Protein AF-A0A386WLE3-F1 (afdb_monomer)

Foldseek 3Di:
DKDKDDDDQKIKIWDDDQQWIKIWIQDNVRDIDIDTDGDHADDQVFQEAAKKAWADFDWDDDPVAIKTKTKIFGHNFWDWKKKWAQAPVSPDIDIWTWDDDPRMTITMDHDHPVNVDDQGIWIWTAGNVRDTDIGGSVVSNVDMGHD

Radius of gyration: 14.65 Å; Cα contacts (8 Å, |Δi|>4): 352; chains: 1; bounding box: 34×34×37 Å

Mean predicted aligned error: 4.61 Å

Secondary structure (DSSP, 8-state):
-EEEEEETTEEEEEEEETTEEEEEEE-SS--EEEEEE---PPPHHHH-SS-EEEEEEEEEEETTEEEEEEEEEE-TTEEEEEEEEE-TTSS-EEEEEPEEETTEEEEEEEPPTTGGG-TTEEEEEEETTS-EEEEEHHHHHHSPBP-

Nearest PDB structures (foldseek):
  5dlm-assembly2_I  TM=3.042E-01  e=4.676E-01  Mus musculus
  1mhh-assembly1_B  TM=3.163E-01  e=4.676E-01  Mus musculus
  1a6t-assembly2_D  TM=2.825E-01  e=4.219E-01  Mus musculus
  3hfm-assembly1_H  TM=3.454E-01  e=2.184E+00  Mus musculus
  8bk2-assembly1_A  TM=1.760E-01  e=2.278E-01  Neisseria meningitidis serogroup B

pLDDT: mean 89.23, std 9.93, range [52.31, 97.75]

Sequence (147 aa):
MVIGEKRGQYAYVNAVSPAGSQTCFRDRNGDVTNTSILTVLTSTERLGAGGVELYSWGQLRTDEGYVRIMAGHVGSQVTSVEINLRTKDGHSSRTARATVRDGYFGAWYPEGLDESSSNTTTLTVRLADGSAVNLSARELYEQPKLD

Structure (mmCIF, N/CA/C/O backbone):
data_AF-A0A386WLE3-F1
#
_entry.id   AF-A0A386WLE3-F1
#
loop_
_atom_site.group_PDB
_atom_site.id
_atom_site.type_symbol
_atom_site.label_atom_id
_atom_site.label_alt_id
_atom_site.label_comp_id
_atom_site.label_asym_id
_atom_site.label_entity_id
_atom_site.label_seq_id
_atom_site.pdbx_PDB_ins_code
_atom_site.Cartn_x
_atom_site.Cartn_y
_atom_site.Cartn_z
_atom_site.occupancy
_atom_site.B_iso_or_equiv
_atom_site.auth_seq_id
_atom_site.auth_comp_id
_atom_site.auth_asym_id
_atom_site.auth_atom_id
_atom_site.pdbx_PDB_model_num
ATOM 1 N N . MET A 1 1 ? -5.049 -12.781 6.433 1.00 87.94 1 MET A N 1
ATOM 2 C CA . MET A 1 1 ? -5.682 -11.964 5.374 1.00 87.94 1 MET A CA 1
ATOM 3 C C . MET A 1 1 ? -4.854 -12.048 4.096 1.00 87.94 1 MET A C 1
ATOM 5 O O . MET A 1 1 ? -3.644 -12.193 4.199 1.00 87.94 1 MET A O 1
ATOM 9 N N . VAL A 1 2 ? -5.471 -11.972 2.912 1.00 92.12 2 VAL A N 1
ATOM 10 C CA . VAL A 1 2 ? -4.763 -11.900 1.622 1.00 92.12 2 VAL A CA 1
ATOM 11 C C . VAL A 1 2 ? -5.342 -10.761 0.786 1.00 92.12 2 VAL A C 1
ATOM 13 O O . VAL A 1 2 ? -6.540 -10.752 0.503 1.00 92.12 2 VAL A O 1
ATOM 16 N N . ILE A 1 3 ? -4.485 -9.831 0.367 1.00 93.81 3 ILE A N 1
ATOM 17 C CA . ILE A 1 3 ? -4.800 -8.795 -0.620 1.00 93.81 3 ILE A CA 1
ATOM 18 C C . ILE A 1 3 ? -4.078 -9.140 -1.909 1.00 93.81 3 ILE A C 1
ATOM 20 O O . ILE A 1 3 ? -2.886 -9.428 -1.894 1.00 93.81 3 ILE A O 1
ATOM 24 N N . GLY A 1 4 ? -4.797 -9.086 -3.023 1.00 92.06 4 GLY A N 1
ATOM 25 C CA . GLY A 1 4 ? -4.216 -9.265 -4.341 1.00 92.06 4 GLY A CA 1
ATOM 26 C C . GLY A 1 4 ? -4.755 -8.241 -5.324 1.00 92.06 4 GLY A C 1
ATOM 27 O O . GLY A 1 4 ? -5.917 -7.849 -5.245 1.00 92.06 4 GLY A O 1
ATOM 28 N N . GLU A 1 5 ? -3.906 -7.838 -6.258 1.00 93.69 5 GLU A N 1
ATOM 29 C CA . GLU A 1 5 ? -4.250 -6.937 -7.351 1.00 93.69 5 GLU A CA 1
ATOM 30 C C . GLU A 1 5 ? -3.601 -7.431 -8.643 1.00 93.69 5 GLU A C 1
ATOM 32 O O . GLU A 1 5 ? -2.457 -7.892 -8.651 1.00 93.69 5 GLU A O 1
ATOM 37 N N . LYS A 1 6 ? -4.322 -7.292 -9.756 1.00 94.31 6 LYS A N 1
ATOM 38 C CA . LYS A 1 6 ? -3.782 -7.476 -11.101 1.00 94.31 6 LYS A CA 1
ATOM 39 C C . LYS A 1 6 ? -3.958 -6.178 -11.883 1.00 94.31 6 LYS A C 1
ATOM 41 O O . LYS A 1 6 ? -5.078 -5.685 -11.988 1.00 94.31 6 LYS A O 1
ATOM 46 N N . ARG A 1 7 ? -2.880 -5.658 -12.481 1.00 93.25 7 ARG A N 1
ATOM 47 C CA . ARG A 1 7 ? -2.953 -4.557 -13.460 1.00 93.25 7 ARG A CA 1
ATOM 48 C C . ARG A 1 7 ? -2.234 -4.962 -14.732 1.00 93.25 7 ARG A C 1
ATOM 50 O O . ARG A 1 7 ? -1.017 -5.124 -14.738 1.00 93.25 7 ARG A O 1
ATOM 57 N N . GLY A 1 8 ? -2.987 -5.141 -15.814 1.00 93.19 8 GLY A N 1
ATOM 58 C CA . GLY A 1 8 ? -2.439 -5.652 -17.070 1.00 93.19 8 GLY A CA 1
ATOM 59 C C . GLY A 1 8 ? -1.754 -7.009 -16.874 1.00 93.19 8 GLY A C 1
ATOM 60 O O . GLY A 1 8 ? -2.380 -7.963 -16.408 1.00 93.19 8 GLY A O 1
ATOM 61 N N . GLN A 1 9 ? -0.469 -7.080 -17.228 1.00 94.56 9 GLN A N 1
ATOM 62 C CA . GLN A 1 9 ? 0.353 -8.291 -17.102 1.00 94.56 9 GLN A CA 1
ATOM 63 C C . GLN A 1 9 ? 1.013 -8.456 -15.725 1.00 94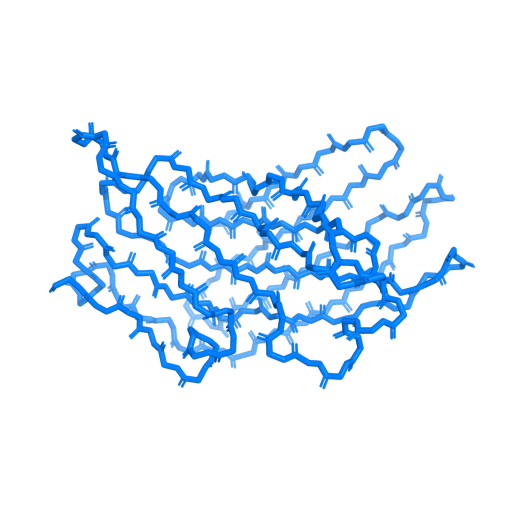.56 9 GLN A C 1
ATOM 65 O O . GLN A 1 9 ? 1.617 -9.494 -15.476 1.00 94.56 9 GLN A O 1
ATOM 70 N N . TYR A 1 10 ? 0.875 -7.482 -14.825 1.00 94.81 10 TYR A N 1
ATOM 71 C CA . TYR A 1 10 ? 1.479 -7.508 -13.494 1.00 94.81 10 TYR A CA 1
ATOM 72 C C . TYR A 1 10 ? 0.504 -8.064 -12.458 1.00 94.81 10 TYR A C 1
ATOM 74 O O . TYR A 1 10 ? -0.704 -7.807 -12.538 1.00 94.81 10 TYR A O 1
ATOM 82 N N . ALA A 1 11 ? 1.024 -8.770 -11.456 1.00 95.62 11 ALA A N 1
ATOM 83 C CA . ALA A 1 11 ? 0.245 -9.203 -10.301 1.00 95.62 11 ALA A CA 1
ATOM 84 C C . ALA A 1 11 ? 0.993 -8.943 -8.992 1.00 95.62 11 ALA A C 1
ATOM 86 O O . ALA A 1 11 ? 2.208 -9.083 -8.909 1.00 95.62 11 ALA A O 1
ATOM 87 N N . TYR A 1 12 ? 0.240 -8.592 -7.962 1.00 95.19 12 TYR A N 1
ATOM 88 C CA . TYR A 1 12 ? 0.725 -8.358 -6.613 1.00 95.19 12 TYR A CA 1
ATOM 89 C C . TYR A 1 12 ? -0.142 -9.153 -5.649 1.00 95.19 12 TYR A C 1
ATOM 91 O O . TYR A 1 12 ? -1.367 -9.150 -5.779 1.00 95.19 12 TYR A O 1
ATOM 99 N N . VAL A 1 13 ? 0.483 -9.816 -4.683 1.00 95.75 13 VAL A N 1
ATOM 100 C CA . VAL A 1 13 ? -0.202 -10.484 -3.577 1.00 95.75 13 VAL A CA 1
ATOM 101 C C . VAL A 1 13 ? 0.544 -10.172 -2.292 1.00 95.75 13 VAL A C 1
ATOM 103 O O . VAL A 1 13 ? 1.759 -10.315 -2.238 1.00 95.75 13 VAL A O 1
ATOM 106 N N . ASN A 1 14 ? -0.185 -9.800 -1.251 1.00 94.94 14 ASN A N 1
ATOM 107 C CA . ASN A 1 14 ? 0.319 -9.703 0.107 1.00 94.94 14 ASN A CA 1
ATOM 108 C C . ASN A 1 14 ? -0.548 -10.564 1.026 1.00 94.94 14 ASN A C 1
ATOM 110 O O . ASN A 1 14 ? -1.762 -10.367 1.132 1.00 94.94 14 ASN A O 1
ATOM 114 N N . ALA A 1 15 ? 0.086 -11.537 1.669 1.00 93.06 15 ALA A N 1
ATOM 115 C CA . ALA A 1 15 ? -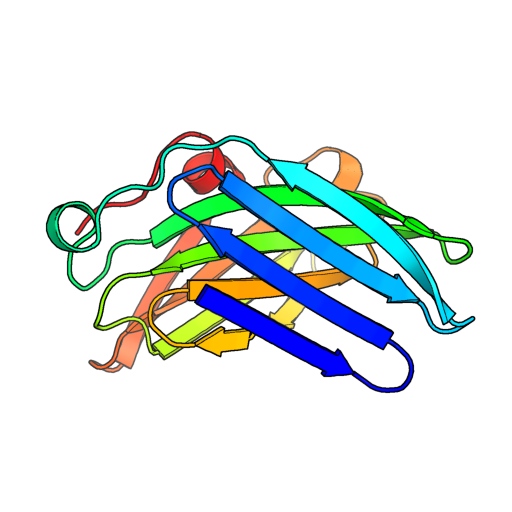0.511 -12.397 2.673 1.00 93.06 15 ALA A CA 1
ATOM 116 C C . ALA A 1 15 ? -0.032 -11.952 4.055 1.00 93.06 15 ALA A C 1
ATOM 118 O O . ALA A 1 15 ? 1.163 -11.807 4.292 1.00 93.06 15 ALA A O 1
ATOM 119 N N . VAL A 1 16 ? -0.975 -11.749 4.968 1.00 90.69 16 VAL A N 1
ATOM 120 C CA . VAL A 1 16 ? -0.736 -11.215 6.310 1.00 90.69 16 VAL A CA 1
ATOM 121 C C . VAL A 1 16 ? -1.249 -12.196 7.348 1.00 90.69 16 VAL A C 1
ATOM 123 O O . VAL A 1 16 ? -2.379 -12.695 7.250 1.00 90.69 16 VAL A O 1
ATOM 126 N N . SER A 1 17 ? -0.431 -12.428 8.365 1.00 86.62 17 SER A N 1
ATOM 127 C CA . SER A 1 17 ? -0.747 -13.219 9.547 1.00 86.62 17 SER A CA 1
ATOM 128 C C . SER A 1 17 ? -0.220 -12.513 10.804 1.00 86.62 17 SER A C 1
ATOM 130 O O . SER A 1 17 ? 0.594 -11.597 10.686 1.00 86.62 17 SER A O 1
ATOM 132 N N . PRO A 1 18 ? -0.598 -12.962 12.012 1.00 80.44 18 PRO A N 1
ATOM 133 C CA . PRO A 1 18 ? 0.013 -12.465 13.247 1.00 80.44 18 PRO A CA 1
ATOM 134 C C . PRO A 1 18 ? 1.539 -12.655 13.321 1.00 80.44 18 PRO A C 1
ATOM 136 O O . PRO A 1 18 ? 2.195 -11.977 14.101 1.00 80.44 18 PRO A O 1
ATOM 139 N N . ALA A 1 19 ? 2.108 -13.572 12.528 1.00 78.44 19 ALA A N 1
ATOM 140 C CA . ALA A 1 19 ? 3.545 -13.839 12.487 1.00 78.44 19 ALA A CA 1
ATOM 141 C C . ALA A 1 19 ? 4.316 -12.931 11.505 1.00 78.44 19 ALA A C 1
ATOM 143 O O . ALA A 1 19 ? 5.538 -13.028 11.419 1.00 78.44 19 ALA A O 1
ATOM 144 N N . GLY A 1 20 ? 3.622 -12.072 10.754 1.00 84.44 20 GLY A N 1
ATOM 145 C CA . GLY A 1 20 ? 4.213 -11.184 9.755 1.00 84.44 20 GLY A CA 1
ATOM 146 C C . GLY A 1 20 ? 3.491 -11.237 8.412 1.00 84.44 20 GLY A C 1
ATOM 147 O O . GLY A 1 20 ? 2.405 -11.819 8.283 1.00 84.44 20 GLY A O 1
ATOM 148 N N . SER A 1 21 ? 4.109 -10.629 7.401 1.00 90.75 21 SER A N 1
ATOM 149 C CA . SER A 1 21 ? 3.578 -10.596 6.041 1.00 90.75 21 SER A CA 1
ATOM 150 C C . SER A 1 21 ? 4.557 -11.145 5.008 1.00 90.75 21 SER A C 1
ATOM 152 O O . SER A 1 21 ? 5.779 -11.081 5.164 1.00 90.75 21 SER A O 1
ATOM 154 N N . GLN A 1 22 ? 3.993 -11.675 3.927 1.00 92.25 22 GLN A N 1
ATOM 155 C CA . GLN A 1 22 ? 4.720 -12.105 2.745 1.00 92.25 22 GLN A CA 1
ATOM 156 C C . GLN A 1 22 ? 4.102 -11.460 1.513 1.00 92.25 22 GLN A C 1
ATOM 158 O O . GLN A 1 22 ? 2.903 -11.593 1.260 1.00 92.25 22 GLN A O 1
ATOM 163 N N . THR A 1 23 ? 4.948 -10.800 0.734 1.00 92.69 23 THR A N 1
ATOM 164 C CA . THR A 1 23 ? 4.557 -10.107 -0.487 1.00 92.69 23 THR A CA 1
ATOM 165 C C . THR A 1 23 ? 5.204 -10.786 -1.681 1.00 92.69 23 THR A C 1
ATOM 167 O O . THR A 1 23 ? 6.415 -11.000 -1.688 1.00 92.69 23 THR A O 1
ATOM 170 N N . CYS A 1 24 ? 4.407 -11.077 -2.702 1.00 93.31 24 CYS A N 1
ATOM 171 C CA . CYS A 1 24 ? 4.843 -11.588 -3.994 1.00 93.31 24 CYS A CA 1
ATOM 172 C C . CYS A 1 24 ? 4.464 -10.587 -5.087 1.00 93.31 24 CYS A C 1
ATOM 174 O O . CYS A 1 24 ? 3.339 -10.081 -5.121 1.00 93.31 24 CYS A O 1
ATOM 176 N N . PHE A 1 25 ? 5.388 -10.339 -6.006 1.00 95.31 25 PHE A N 1
ATOM 177 C CA . PHE A 1 25 ? 5.186 -9.502 -7.175 1.00 95.31 25 PHE A CA 1
ATOM 178 C C . PHE A 1 25 ? 5.572 -10.281 -8.429 1.00 95.31 25 PHE A C 1
ATOM 180 O O . PHE A 1 25 ? 6.700 -10.755 -8.544 1.00 95.31 25 PHE A O 1
ATOM 187 N N . ARG A 1 26 ? 4.622 -10.416 -9.355 1.00 95.88 26 ARG A N 1
ATOM 188 C CA . ARG A 1 26 ? 4.824 -10.975 -10.689 1.00 95.88 26 ARG A CA 1
ATOM 189 C C . ARG A 1 26 ? 4.930 -9.830 -11.683 1.00 95.88 26 ARG A C 1
ATOM 191 O O . ARG A 1 26 ? 3.972 -9.062 -11.827 1.00 95.88 26 ARG A O 1
ATOM 198 N N . ASP A 1 27 ? 6.052 -9.747 -12.381 1.00 93.06 27 ASP A N 1
ATOM 199 C CA . ASP A 1 27 ? 6.241 -8.751 -13.428 1.00 93.06 27 ASP A CA 1
ATOM 200 C C . ASP A 1 27 ? 5.551 -9.138 -14.754 1.00 93.06 27 ASP A C 1
ATOM 202 O O . ASP A 1 27 ? 4.818 -10.131 -14.849 1.00 93.06 27 ASP A O 1
ATOM 206 N N . ARG A 1 28 ? 5.750 -8.323 -15.797 1.00 92.88 28 ARG A N 1
ATOM 207 C CA . ARG A 1 28 ? 5.179 -8.564 -17.132 1.00 92.88 28 ARG A CA 1
ATOM 208 C C . ARG A 1 28 ? 5.730 -9.811 -17.830 1.00 92.88 28 ARG A C 1
ATOM 210 O O . ARG A 1 28 ? 5.014 -10.375 -18.656 1.00 92.88 28 ARG A O 1
ATOM 217 N N . ASN A 1 29 ? 6.974 -10.201 -17.541 1.00 91.75 29 ASN A N 1
ATOM 218 C CA . ASN A 1 29 ? 7.635 -11.371 -18.126 1.00 91.75 29 ASN A CA 1
ATOM 219 C C . ASN A 1 29 ? 7.136 -12.649 -17.446 1.00 91.75 29 ASN A C 1
ATOM 221 O O . ASN A 1 29 ? 7.161 -13.733 -18.024 1.00 91.75 29 ASN A O 1
ATOM 225 N N . GLY A 1 30 ? 6.566 -12.488 -16.254 1.00 91.81 30 GLY A N 1
ATOM 226 C CA . GLY A 1 30 ? 6.025 -13.556 -15.442 1.00 91.81 30 GLY A CA 1
ATOM 227 C C . GLY A 1 30 ? 6.973 -14.002 -14.345 1.00 91.81 30 GLY A C 1
ATOM 228 O O . GLY A 1 30 ? 6.619 -14.936 -13.625 1.00 91.81 30 GLY A O 1
ATOM 229 N N . ASP A 1 31 ? 8.102 -13.315 -14.186 1.00 93.88 31 ASP A N 1
ATOM 230 C CA . ASP A 1 31 ? 9.043 -13.562 -13.112 1.00 93.88 31 ASP A CA 1
ATOM 231 C C . ASP A 1 31 ? 8.435 -13.109 -11.790 1.00 93.88 31 ASP A C 1
ATOM 233 O O . ASP A 1 31 ? 7.799 -12.053 -11.686 1.00 93.88 31 ASP A O 1
ATOM 237 N N . VAL A 1 32 ? 8.587 -13.956 -10.774 1.00 93.00 32 VAL A N 1
ATOM 238 C CA . VAL A 1 32 ? 8.036 -13.720 -9.443 1.00 93.00 32 VAL A CA 1
ATOM 239 C C . VAL A 1 32 ? 9.172 -13.412 -8.491 1.00 93.00 32 VAL A C 1
ATOM 241 O O . VAL A 1 32 ? 10.067 -14.224 -8.277 1.00 93.00 32 VAL A O 1
ATOM 244 N N . THR A 1 33 ? 9.085 -12.243 -7.876 1.00 92.56 33 THR A N 1
ATOM 245 C CA . THR A 1 33 ? 9.950 -11.833 -6.774 1.00 92.56 33 THR A CA 1
ATOM 246 C C . THR A 1 33 ? 9.126 -11.744 -5.501 1.00 92.56 33 THR A C 1
ATOM 248 O O . THR A 1 33 ? 7.924 -11.465 -5.534 1.00 92.56 33 THR A O 1
ATOM 251 N N . ASN A 1 34 ? 9.752 -12.011 -4.359 1.00 89.88 34 ASN A N 1
ATOM 252 C CA . ASN A 1 34 ? 9.072 -11.963 -3.076 1.00 89.88 34 ASN A CA 1
ATOM 253 C C . ASN A 1 34 ? 9.922 -11.288 -2.004 1.00 89.88 34 ASN A C 1
ATOM 255 O O . ASN A 1 34 ? 11.147 -11.261 -2.070 1.00 89.88 34 ASN A O 1
ATOM 259 N N . THR A 1 35 ? 9.242 -10.782 -0.984 1.00 88.25 35 THR A N 1
ATOM 260 C CA . THR A 1 35 ? 9.849 -10.338 0.269 1.00 88.25 35 THR A CA 1
ATOM 261 C C . THR A 1 35 ? 8.948 -10.728 1.432 1.00 88.25 35 THR A C 1
ATOM 263 O O . THR A 1 35 ? 7.762 -11.017 1.252 1.00 88.25 35 THR A O 1
ATOM 266 N N . SER A 1 36 ? 9.509 -10.740 2.630 1.00 85.75 36 SER A N 1
ATOM 267 C CA . SER A 1 36 ? 8.785 -11.002 3.865 1.00 85.75 36 SER A CA 1
ATOM 268 C C . SER A 1 36 ? 9.210 -10.005 4.922 1.00 85.75 36 SER A C 1
ATOM 270 O O . SER A 1 36 ? 10.398 -9.696 5.027 1.00 85.75 36 SER A O 1
ATOM 272 N N . ILE A 1 37 ? 8.262 -9.565 5.741 1.00 81.25 37 ILE A N 1
ATOM 273 C CA . ILE A 1 37 ? 8.570 -8.796 6.939 1.00 81.25 37 ILE A CA 1
ATOM 274 C C . ILE A 1 37 ? 7.966 -9.475 8.162 1.00 81.25 37 ILE A C 1
ATOM 276 O O . ILE A 1 37 ? 6.779 -9.799 8.201 1.00 81.25 37 ILE A O 1
ATOM 280 N N . LEU A 1 38 ? 8.815 -9.706 9.161 1.00 81.19 38 LEU A N 1
ATOM 281 C CA . LEU A 1 38 ? 8.381 -10.109 10.490 1.00 81.19 38 LEU A CA 1
ATOM 282 C C . LEU A 1 38 ? 8.043 -8.831 11.245 1.00 81.19 38 LEU A C 1
ATOM 284 O O . LEU A 1 38 ? 8.918 -8.007 11.500 1.00 81.19 38 LEU A O 1
ATOM 288 N N . THR A 1 39 ? 6.768 -8.641 11.547 1.00 77.19 39 THR A N 1
ATOM 289 C CA . THR A 1 39 ? 6.287 -7.441 12.224 1.00 77.19 39 THR A CA 1
ATOM 290 C C . THR A 1 39 ? 5.066 -7.783 13.062 1.00 77.19 39 THR A C 1
ATOM 292 O O . THR A 1 39 ? 4.240 -8.608 12.662 1.00 77.19 39 THR A O 1
ATOM 295 N N . VAL A 1 40 ? 4.983 -7.175 14.243 1.00 84.25 40 VAL A N 1
ATOM 296 C CA . VAL A 1 40 ? 3.811 -7.268 15.110 1.00 84.25 40 VAL A CA 1
ATOM 297 C C . VAL A 1 40 ? 2.904 -6.109 14.741 1.00 84.25 40 VAL A C 1
ATOM 299 O O . VAL A 1 40 ? 3.255 -4.955 14.970 1.00 84.25 40 VAL A O 1
ATOM 302 N N . LEU A 1 41 ? 1.756 -6.428 14.156 1.00 89.06 41 LEU A N 1
ATOM 303 C CA . LEU A 1 41 ? 0.798 -5.420 13.723 1.00 89.06 41 LEU A CA 1
ATOM 304 C C . LEU A 1 41 ? 0.066 -4.807 14.911 1.00 89.06 41 LEU A C 1
ATOM 306 O O . LEU A 1 41 ? -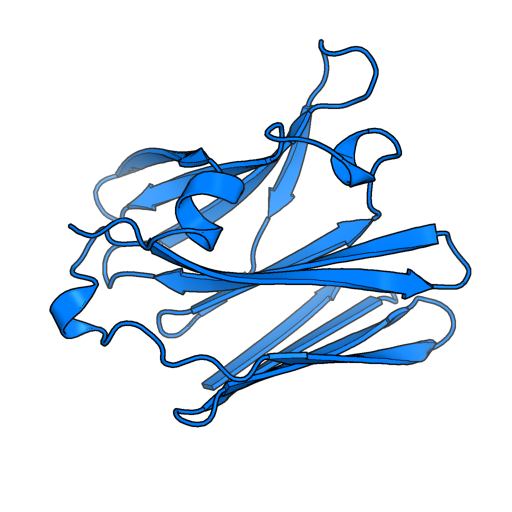0.290 -5.500 15.870 1.00 89.06 41 LEU A O 1
ATOM 310 N N . THR A 1 42 ? -0.218 -3.514 14.808 1.00 91.38 42 THR A N 1
ATOM 311 C CA . THR A 1 42 ? -1.132 -2.830 15.718 1.00 91.38 42 THR A CA 1
ATOM 312 C C . THR A 1 42 ? -2.505 -3.495 15.632 1.00 91.38 42 THR A C 1
ATOM 314 O O . THR A 1 42 ? -3.047 -3.672 14.539 1.00 91.38 42 THR A O 1
ATOM 317 N N . SER A 1 43 ? -3.075 -3.885 16.778 1.00 91.56 43 SER A N 1
ATOM 318 C CA . SER A 1 43 ? -4.400 -4.515 16.809 1.00 91.56 43 SER A CA 1
ATOM 319 C C . SER A 1 43 ? -5.471 -3.553 16.292 1.00 91.56 43 SER A C 1
ATOM 321 O O . SER A 1 43 ? -5.324 -2.336 16.407 1.00 91.56 43 SER A O 1
ATOM 323 N N . THR A 1 44 ? -6.562 -4.080 15.736 1.00 91.88 44 THR A N 1
ATOM 324 C CA . THR A 1 44 ? -7.646 -3.252 15.183 1.00 91.88 44 THR A CA 1
ATOM 325 C C . THR A 1 44 ? -8.239 -2.318 16.240 1.00 91.88 44 THR A C 1
ATOM 327 O O . THR A 1 44 ? -8.539 -1.166 15.940 1.00 91.88 44 THR A O 1
ATOM 330 N N . GLU A 1 45 ? -8.339 -2.770 17.492 1.00 94.38 45 GLU A N 1
ATOM 331 C CA . GLU A 1 45 ? -8.840 -1.961 18.606 1.00 94.38 45 GLU A CA 1
ATOM 332 C C . GLU A 1 45 ? -7.915 -0.785 18.914 1.00 94.38 45 GLU A C 1
ATOM 334 O O . GLU A 1 45 ? -8.388 0.323 19.147 1.00 94.38 45 GLU A O 1
ATOM 339 N N . ARG A 1 46 ? -6.596 -1.017 18.905 1.00 95.38 46 ARG A N 1
ATOM 340 C CA . ARG A 1 46 ? -5.609 0.036 19.157 1.00 95.38 46 ARG A CA 1
ATOM 341 C C . ARG A 1 46 ? -5.468 0.984 17.971 1.00 95.38 46 ARG A C 1
ATOM 343 O O . ARG A 1 46 ? -5.159 2.151 18.180 1.00 95.38 46 ARG A O 1
ATOM 350 N N . LEU A 1 47 ? -5.654 0.485 16.750 1.00 95.12 47 LEU A N 1
ATOM 351 C CA . LEU A 1 47 ? -5.575 1.296 15.542 1.00 95.12 47 LEU A CA 1
ATOM 352 C C . LEU A 1 47 ? -6.714 2.324 15.487 1.00 95.12 47 LEU A C 1
ATOM 354 O O . LEU A 1 47 ? -6.496 3.441 15.036 1.00 95.12 47 LEU A O 1
ATOM 358 N N . GLY A 1 48 ? -7.900 1.974 15.988 1.00 96.38 48 GLY A N 1
ATOM 359 C CA . GLY A 1 48 ? -9.053 2.873 16.001 1.00 96.38 48 GLY A CA 1
ATOM 360 C C . GLY A 1 48 ? -9.737 2.992 14.635 1.00 96.38 48 GLY A C 1
ATOM 361 O O . GLY A 1 48 ? -9.453 2.231 13.706 1.00 96.38 48 GLY A O 1
ATOM 362 N N . ALA A 1 49 ? -10.694 3.913 14.503 1.00 96.44 49 ALA A N 1
ATOM 363 C CA . ALA A 1 49 ? -11.543 3.996 13.313 1.00 96.44 49 ALA A CA 1
ATOM 364 C C . ALA A 1 49 ? -10.832 4.688 12.139 1.00 96.44 49 ALA A C 1
ATOM 366 O O . ALA A 1 49 ? -10.952 4.237 10.997 1.00 96.44 49 ALA A O 1
ATOM 367 N N . GLY A 1 50 ? -10.070 5.747 12.427 1.00 96.31 50 GLY A N 1
ATOM 368 C CA . GLY A 1 50 ? -9.299 6.537 11.459 1.00 96.31 50 GLY A CA 1
ATOM 369 C C . GLY A 1 50 ? -7.791 6.249 11.406 1.00 96.31 50 GLY A C 1
ATOM 370 O O . GLY A 1 50 ? -7.058 6.971 10.713 1.00 96.31 50 GLY A O 1
ATOM 371 N N . GLY A 1 51 ? -7.309 5.244 12.145 1.00 97.31 51 GLY A N 1
ATOM 372 C CA . GLY A 1 51 ? -5.886 4.925 12.235 1.00 97.31 51 GLY A CA 1
ATOM 373 C C . GLY A 1 51 ? -5.321 4.231 11.001 1.00 97.31 51 GLY A C 1
ATOM 374 O O . GLY A 1 51 ? -6.033 3.612 10.206 1.00 97.31 51 GLY A O 1
ATOM 375 N N . VAL A 1 52 ? -4.009 4.359 10.829 1.00 97.75 52 VAL A N 1
ATOM 376 C CA . VAL A 1 52 ? -3.257 3.838 9.687 1.00 97.75 52 VAL A CA 1
ATOM 377 C C . VAL A 1 52 ? -1.885 3.377 10.164 1.00 97.75 52 VAL A C 1
ATOM 379 O O . VAL A 1 52 ? -1.143 4.132 10.786 1.00 97.75 52 VAL A O 1
ATOM 382 N N . GLU A 1 53 ? -1.524 2.149 9.823 1.00 95.88 53 GLU A N 1
ATOM 383 C CA . GLU A 1 53 ? -0.207 1.565 10.059 1.00 95.88 53 GLU A CA 1
ATOM 384 C C . GLU A 1 53 ? 0.405 1.155 8.718 1.00 95.88 53 GLU A C 1
ATOM 386 O O . GLU A 1 53 ? -0.230 0.449 7.930 1.00 95.88 53 GLU A O 1
ATOM 391 N N . LEU A 1 54 ? 1.647 1.569 8.459 1.00 94.81 54 LEU A N 1
ATOM 392 C CA . LEU A 1 54 ? 2.423 1.111 7.310 1.00 94.81 54 LEU A CA 1
ATOM 393 C C . LEU A 1 54 ? 3.466 0.104 7.786 1.00 94.81 54 LEU A C 1
ATOM 395 O O . LEU A 1 54 ? 4.520 0.484 8.279 1.00 94.81 54 LEU A O 1
ATOM 399 N N . TYR A 1 55 ? 3.190 -1.187 7.623 1.00 92.06 55 TYR A N 1
ATOM 400 C CA . TYR A 1 55 ? 4.094 -2.234 8.104 1.00 92.06 55 TYR A CA 1
ATOM 401 C C . TYR A 1 55 ? 5.039 -2.767 7.025 1.00 92.06 55 TYR A C 1
ATOM 403 O O . TYR A 1 55 ? 5.945 -3.528 7.335 1.00 92.06 55 TYR A O 1
ATOM 411 N N . SER A 1 56 ? 4.837 -2.428 5.751 1.00 90.75 56 SER A N 1
ATOM 412 C CA . SER A 1 56 ? 5.735 -2.826 4.668 1.00 90.75 56 SER A CA 1
ATOM 413 C C . SER A 1 56 ? 5.907 -1.688 3.675 1.00 90.75 56 SER A C 1
ATOM 415 O O . SER A 1 56 ? 4.925 -1.174 3.139 1.00 90.75 56 SER A O 1
ATOM 417 N N . TRP A 1 57 ? 7.161 -1.326 3.406 1.00 90.69 57 TRP A N 1
ATOM 418 C CA . TRP A 1 57 ? 7.544 -0.351 2.387 1.00 90.69 57 TRP A CA 1
ATOM 419 C C . TRP A 1 57 ? 8.835 -0.800 1.691 1.00 90.69 57 TRP A C 1
ATOM 421 O O . TRP A 1 57 ? 9.909 -0.224 1.847 1.00 90.69 57 TRP A O 1
ATOM 431 N N . GLY A 1 58 ? 8.730 -1.921 0.980 1.00 88.38 58 GLY A N 1
ATOM 432 C CA . GLY A 1 58 ? 9.861 -2.608 0.367 1.00 88.38 58 GLY A CA 1
ATOM 433 C C . GLY A 1 58 ? 10.134 -2.179 -1.073 1.00 88.38 58 GLY A C 1
ATOM 434 O O . GLY A 1 58 ? 9.281 -1.619 -1.764 1.00 88.38 58 GLY A O 1
ATOM 435 N N . GLN A 1 59 ? 11.328 -2.523 -1.542 1.00 89.38 59 GLN A N 1
ATOM 436 C CA . GLN A 1 59 ? 11.766 -2.375 -2.925 1.00 89.38 59 GLN A CA 1
ATOM 437 C C . GLN A 1 59 ? 12.111 -3.765 -3.475 1.00 89.38 59 GLN A C 1
ATOM 439 O O . GLN A 1 59 ? 12.774 -4.553 -2.802 1.00 89.38 59 GLN A O 1
ATOM 444 N N . LEU A 1 60 ? 11.662 -4.067 -4.690 1.00 88.62 60 LEU A N 1
ATOM 445 C CA . LEU A 1 60 ? 11.976 -5.301 -5.408 1.00 88.62 60 LEU A CA 1
ATOM 446 C C . LEU A 1 60 ? 12.666 -4.958 -6.726 1.00 88.62 60 LEU A C 1
ATOM 448 O O . LEU A 1 60 ? 12.220 -4.067 -7.451 1.00 88.62 60 LEU A O 1
ATOM 452 N N . ARG A 1 61 ? 13.756 -5.661 -7.047 1.00 87.75 61 ARG A N 1
ATOM 453 C CA . ARG A 1 61 ? 14.404 -5.553 -8.357 1.00 87.75 61 ARG A CA 1
ATOM 454 C C . ARG A 1 61 ? 13.623 -6.387 -9.370 1.00 87.75 61 ARG A C 1
ATOM 456 O O . ARG A 1 61 ? 13.323 -7.545 -9.116 1.00 87.75 61 ARG A O 1
ATOM 463 N N . THR A 1 62 ? 13.346 -5.786 -10.515 1.00 86.62 62 THR A N 1
ATOM 464 C CA . THR A 1 62 ? 12.775 -6.420 -11.711 1.00 86.62 62 THR A CA 1
ATOM 465 C C . THR A 1 62 ? 13.685 -6.122 -12.900 1.00 86.62 62 THR A C 1
ATOM 467 O O . THR A 1 62 ? 14.560 -5.252 -12.802 1.00 86.62 62 THR A O 1
ATOM 470 N N . ASP A 1 63 ? 13.451 -6.757 -14.042 1.00 85.50 63 ASP A N 1
ATOM 471 C CA . ASP A 1 63 ? 14.198 -6.443 -15.266 1.00 85.50 63 ASP A CA 1
ATOM 472 C C . ASP A 1 63 ? 13.911 -5.026 -15.797 1.00 85.50 63 ASP A C 1
ATOM 474 O O . ASP A 1 63 ? 14.756 -4.413 -16.446 1.00 85.50 63 ASP A O 1
ATOM 478 N N . GLU A 1 64 ? 12.753 -4.451 -15.458 1.00 84.06 64 GLU A N 1
ATOM 479 C CA . GLU A 1 64 ? 12.324 -3.117 -15.906 1.00 84.06 64 GLU A CA 1
ATOM 480 C C . GLU A 1 64 ? 12.809 -1.975 -15.002 1.00 84.06 64 GLU A C 1
ATOM 482 O O . GLU A 1 64 ? 12.592 -0.801 -15.300 1.00 84.06 64 GLU A O 1
ATOM 487 N N . GLY A 1 65 ? 13.452 -2.295 -13.880 1.00 87.81 65 GLY A N 1
ATOM 488 C CA . GLY A 1 65 ? 13.768 -1.307 -12.852 1.00 87.81 65 GLY A CA 1
ATOM 489 C C . GLY A 1 65 ? 13.530 -1.851 -11.455 1.00 87.81 65 GLY A C 1
ATOM 490 O O . GLY A 1 65 ? 13.541 -3.061 -11.223 1.00 87.81 65 GLY A O 1
ATOM 491 N N . TYR A 1 66 ? 13.314 -0.947 -10.517 1.00 88.50 66 TYR A N 1
ATOM 492 C CA . TYR A 1 66 ? 12.830 -1.300 -9.195 1.00 88.50 66 TYR A CA 1
ATOM 493 C C . TYR A 1 66 ? 11.327 -1.051 -9.116 1.00 88.50 66 TYR A C 1
ATOM 495 O O . TYR A 1 66 ? 10.795 -0.127 -9.731 1.00 88.50 66 TYR A O 1
ATOM 503 N N . VAL A 1 67 ? 10.641 -1.880 -8.345 1.00 90.56 67 VAL 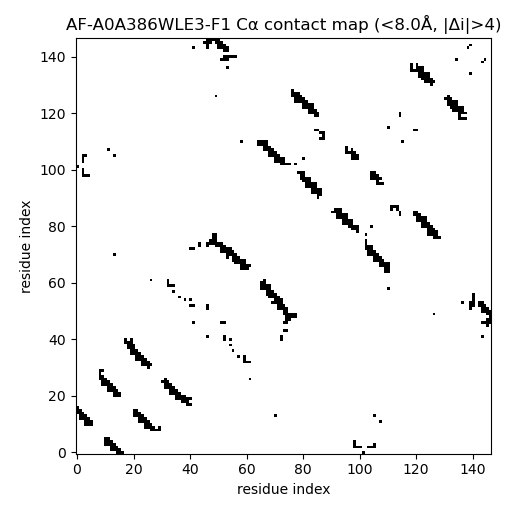A N 1
ATOM 504 C CA . VAL A 1 67 ? 9.235 -1.713 -7.993 1.00 90.56 67 VAL A CA 1
ATOM 505 C C . VAL A 1 67 ? 9.170 -1.485 -6.496 1.00 90.56 67 VAL A C 1
ATOM 507 O O . VAL A 1 67 ? 9.753 -2.245 -5.722 1.00 90.56 67 VAL A O 1
ATOM 510 N N . ARG A 1 68 ? 8.443 -0.452 -6.075 1.00 91.31 68 ARG A N 1
ATOM 511 C CA . ARG A 1 68 ? 8.083 -0.292 -4.673 1.00 91.31 68 ARG A CA 1
ATOM 512 C C . ARG A 1 68 ? 6.822 -1.088 -4.390 1.00 91.31 68 ARG A C 1
ATOM 514 O O . ARG A 1 68 ? 5.861 -1.031 -5.158 1.00 91.31 68 ARG A O 1
ATOM 521 N N . ILE A 1 69 ? 6.820 -1.783 -3.267 1.00 92.44 69 ILE A N 1
ATOM 522 C CA . ILE A 1 69 ? 5.657 -2.461 -2.709 1.00 92.44 69 ILE A CA 1
ATOM 523 C C . ILE A 1 69 ? 5.346 -1.864 -1.342 1.00 92.44 69 ILE A C 1
ATOM 525 O O . ILE A 1 69 ? 6.236 -1.623 -0.529 1.00 92.44 69 ILE A O 1
ATOM 529 N N . MET A 1 70 ? 4.068 -1.613 -1.102 1.00 93.25 70 MET A N 1
ATOM 530 C CA . MET A 1 70 ? 3.554 -1.096 0.154 1.00 93.25 70 MET A CA 1
ATOM 531 C C . MET A 1 70 ? 2.437 -1.983 0.661 1.00 93.25 70 MET A C 1
ATOM 533 O O . MET A 1 70 ? 1.610 -2.449 -0.124 1.00 93.25 70 MET A O 1
ATOM 537 N N . ALA A 1 71 ? 2.394 -2.176 1.971 1.00 94.69 71 ALA A N 1
ATOM 538 C CA . ALA A 1 71 ? 1.270 -2.817 2.622 1.00 94.69 71 ALA A CA 1
ATOM 539 C C . ALA A 1 71 ? 1.062 -2.251 4.025 1.00 94.69 71 ALA A C 1
ATOM 541 O O . ALA A 1 71 ? 2.025 -1.983 4.747 1.00 94.69 71 ALA A O 1
ATOM 542 N N . GLY A 1 72 ? -0.199 -2.083 4.401 1.00 94.88 72 GLY A N 1
ATOM 543 C CA . GLY A 1 72 ? -0.563 -1.508 5.686 1.00 94.88 72 GLY A CA 1
ATOM 544 C C . GLY A 1 72 ? -1.889 -2.021 6.230 1.00 94.88 72 GLY A C 1
ATOM 545 O O . GLY A 1 72 ? -2.616 -2.765 5.564 1.00 94.88 72 GLY A O 1
ATOM 546 N N . HIS A 1 73 ? -2.158 -1.655 7.476 1.00 95.50 73 HIS A N 1
ATOM 547 C CA . HIS A 1 73 ? -3.375 -1.944 8.231 1.00 95.50 73 HIS A CA 1
ATOM 548 C C . HIS A 1 73 ? -4.108 -0.614 8.454 1.00 95.50 73 HIS A C 1
ATOM 550 O O . HIS A 1 73 ? -3.475 0.421 8.674 1.00 95.50 73 HIS A O 1
ATOM 556 N N . VAL A 1 74 ? -5.429 -0.606 8.305 1.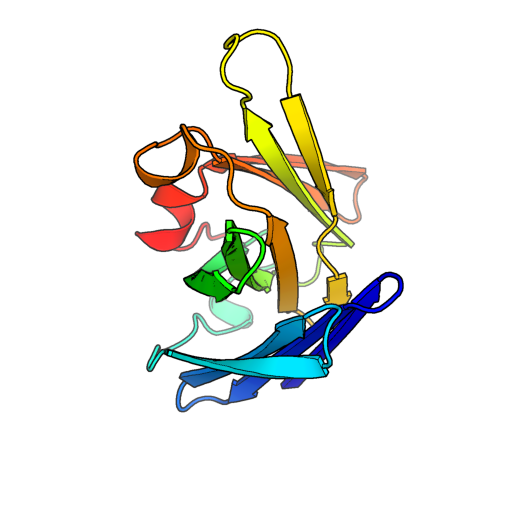00 97.06 74 VAL A N 1
ATOM 557 C CA . VAL A 1 74 ? -6.265 0.599 8.342 1.00 97.06 74 VAL A CA 1
ATOM 558 C C . VAL A 1 74 ? -7.473 0.405 9.243 1.00 97.06 74 VAL A C 1
ATOM 560 O O . VAL A 1 74 ? -8.023 -0.690 9.353 1.00 97.06 74 VAL A O 1
ATOM 563 N N . GLY A 1 75 ? -7.885 1.502 9.871 1.00 97.12 75 GLY A N 1
ATOM 564 C CA . GLY A 1 75 ? -9.069 1.561 10.707 1.00 97.12 75 GLY A CA 1
ATOM 565 C C . GLY A 1 75 ? -10.368 1.335 9.934 1.00 97.12 75 GLY A C 1
ATOM 566 O O . GLY A 1 75 ? -10.434 1.431 8.705 1.00 97.12 75 GLY A O 1
ATOM 567 N N . SER A 1 76 ? -11.431 1.042 10.679 1.00 96.06 76 SER A N 1
ATOM 568 C CA . SER A 1 76 ? -12.732 0.622 10.144 1.00 96.06 76 SER A CA 1
ATOM 569 C C . SER A 1 76 ? -13.459 1.677 9.303 1.00 96.06 76 SER A C 1
ATOM 571 O O . SER A 1 76 ? -14.357 1.321 8.540 1.00 96.06 76 SER A O 1
ATOM 573 N N . GLN A 1 77 ? -13.089 2.956 9.410 1.00 97.12 77 GLN A N 1
ATOM 574 C CA . GLN A 1 77 ? -13.669 4.032 8.606 1.00 97.12 77 GLN A CA 1
ATOM 575 C C . GLN A 1 77 ? -12.846 4.386 7.368 1.00 97.12 77 GLN A C 1
ATOM 577 O O . GLN A 1 77 ? -13.309 5.186 6.558 1.00 97.12 77 GLN A O 1
ATOM 582 N N . VAL A 1 78 ? -11.660 3.809 7.172 1.00 97.50 78 VAL A N 1
ATOM 583 C CA . VAL A 1 78 ? -10.845 4.083 5.985 1.00 97.50 78 VAL A CA 1
ATOM 584 C C . VAL A 1 78 ? -11.451 3.400 4.760 1.00 97.50 78 VAL A C 1
ATOM 586 O O . VAL A 1 78 ? -11.589 2.181 4.706 1.00 97.50 78 VAL A O 1
ATOM 589 N N . THR A 1 79 ? -11.772 4.190 3.737 1.00 96.94 79 THR A N 1
ATOM 590 C CA . THR A 1 79 ? -12.407 3.701 2.500 1.00 96.94 79 THR A CA 1
ATOM 591 C C . THR A 1 79 ? -11.453 3.653 1.315 1.00 96.94 79 THR A C 1
ATOM 593 O O . THR A 1 79 ? -11.655 2.875 0.384 1.00 96.94 79 THR A O 1
ATOM 596 N N . SER A 1 80 ? -10.404 4.477 1.319 1.00 97.19 80 SER A N 1
ATOM 597 C CA . SER A 1 80 ? -9.390 4.466 0.266 1.00 97.19 80 SER A CA 1
ATOM 598 C C . SER A 1 80 ? -8.056 5.018 0.747 1.00 97.19 80 SER A C 1
ATOM 600 O O . SER A 1 80 ? -7.993 5.854 1.650 1.00 97.19 80 SER A O 1
ATOM 602 N N . VAL A 1 81 ? -6.995 4.541 0.097 1.00 97.69 81 VAL A N 1
ATOM 603 C CA . VAL A 1 81 ? -5.622 5.001 0.284 1.00 97.69 81 VAL A CA 1
ATOM 604 C C . VAL A 1 81 ? -5.029 5.286 -1.096 1.00 97.69 81 VAL A C 1
ATOM 606 O O . VAL A 1 81 ? -5.009 4.421 -1.977 1.00 97.69 81 VAL A O 1
ATOM 609 N N . GLU A 1 82 ? -4.558 6.510 -1.292 1.00 97.00 82 GLU A N 1
ATOM 610 C CA . GLU A 1 82 ? -3.868 6.956 -2.502 1.00 97.00 82 GLU A CA 1
ATOM 611 C C . GLU A 1 82 ? -2.418 7.284 -2.151 1.00 97.00 82 GLU A C 1
ATOM 613 O O . GLU A 1 82 ? -2.156 8.047 -1.225 1.00 97.00 82 GLU A O 1
ATOM 618 N N . ILE A 1 83 ? -1.471 6.695 -2.877 1.00 94.44 83 ILE A N 1
ATOM 619 C CA . ILE A 1 83 ? -0.043 6.952 -2.714 1.00 94.44 83 ILE A CA 1
ATOM 620 C C . ILE A 1 83 ? 0.341 8.079 -3.662 1.00 94.44 83 ILE A C 1
ATOM 622 O O . ILE A 1 83 ? 0.305 7.903 -4.881 1.00 94.44 83 ILE A O 1
ATOM 626 N N . ASN A 1 84 ? 0.729 9.221 -3.112 1.00 91.75 84 ASN A N 1
ATOM 627 C CA . ASN A 1 84 ? 1.199 10.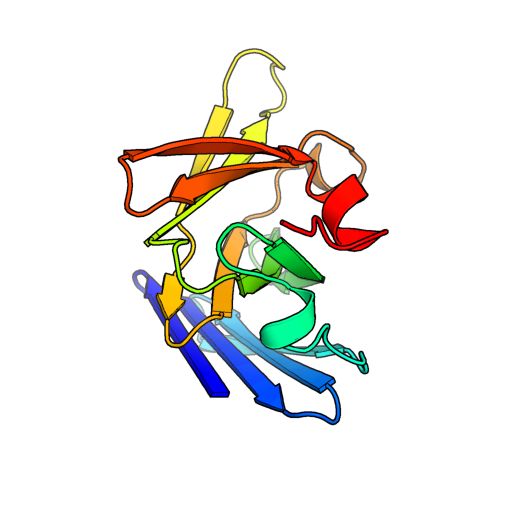363 -3.877 1.00 91.75 84 ASN A CA 1
ATOM 628 C C . ASN A 1 84 ? 2.720 10.379 -3.891 1.00 91.75 84 ASN A C 1
ATOM 630 O O . ASN A 1 84 ? 3.390 10.305 -2.859 1.00 91.75 84 ASN A O 1
ATOM 634 N N . LEU A 1 85 ? 3.251 10.479 -5.098 1.00 87.31 85 LEU A N 1
ATOM 635 C CA . LEU A 1 85 ? 4.662 10.343 -5.386 1.00 87.31 85 LEU A CA 1
ATOM 636 C C . LEU A 1 85 ? 5.103 11.610 -6.102 1.00 87.31 85 LEU A C 1
ATOM 638 O O . LEU A 1 85 ? 4.555 11.963 -7.151 1.00 87.31 85 LEU A O 1
ATOM 642 N N . ARG A 1 86 ? 6.071 12.317 -5.522 1.00 78.81 86 ARG A N 1
ATOM 643 C CA . ARG A 1 86 ? 6.648 13.502 -6.155 1.00 78.81 86 ARG A CA 1
ATOM 644 C C . ARG A 1 86 ? 7.626 13.068 -7.241 1.00 78.81 86 ARG A C 1
ATOM 646 O O . ARG A 1 86 ? 8.471 12.208 -7.014 1.00 78.81 86 ARG A O 1
ATOM 653 N N . THR A 1 87 ? 7.504 13.654 -8.421 1.00 68.69 87 THR A N 1
ATOM 654 C CA . THR A 1 87 ? 8.401 13.391 -9.552 1.00 68.69 87 THR A CA 1
ATOM 655 C C . THR A 1 87 ? 9.653 14.263 -9.482 1.00 68.69 87 THR A C 1
ATOM 657 O O . THR A 1 87 ? 9.741 15.209 -8.697 1.00 68.69 87 THR A O 1
ATOM 660 N N . LYS A 1 88 ? 10.623 13.948 -10.348 1.00 63.47 88 LYS A N 1
ATOM 661 C CA . LYS A 1 88 ? 11.944 14.589 -10.401 1.00 63.47 88 LYS A CA 1
ATOM 662 C C . LYS A 1 88 ? 11.956 16.100 -10.544 1.00 63.47 88 LYS A C 1
ATOM 664 O O . LYS A 1 88 ? 12.855 16.772 -10.057 1.00 63.47 88 LYS A O 1
ATOM 669 N N . ASP A 1 89 ? 10.993 16.630 -11.281 1.00 67.25 89 ASP A N 1
ATOM 670 C CA . ASP A 1 89 ? 10.875 18.065 -11.511 1.00 67.25 89 ASP A CA 1
ATOM 671 C C . ASP A 1 89 ? 10.404 18.813 -10.255 1.00 67.25 89 ASP A C 1
ATOM 673 O O . ASP A 1 89 ? 10.366 20.036 -10.258 1.00 67.25 89 ASP A O 1
ATOM 677 N N . GLY A 1 90 ? 10.018 18.104 -9.185 1.00 62.75 90 GLY A N 1
ATOM 678 C CA . GLY A 1 90 ? 9.492 18.688 -7.957 1.00 62.75 90 GLY A CA 1
ATOM 679 C C . GLY A 1 90 ? 8.140 19.386 -8.131 1.00 62.75 90 GLY A C 1
ATOM 680 O O . GLY A 1 90 ? 7.602 19.893 -7.142 1.00 62.75 90 GLY A O 1
ATOM 681 N N . HIS A 1 91 ? 7.586 19.396 -9.342 1.00 64.62 91 HIS A N 1
ATOM 682 C CA . HIS A 1 91 ? 6.410 20.167 -9.737 1.00 64.62 91 HIS A CA 1
ATOM 683 C C . HIS A 1 91 ? 5.276 19.287 -10.252 1.00 64.62 91 HIS A C 1
ATOM 685 O O . HIS A 1 91 ? 4.123 19.709 -10.181 1.00 64.62 91 HIS A O 1
ATOM 691 N N . SER A 1 92 ? 5.572 18.071 -10.714 1.00 68.81 92 SER A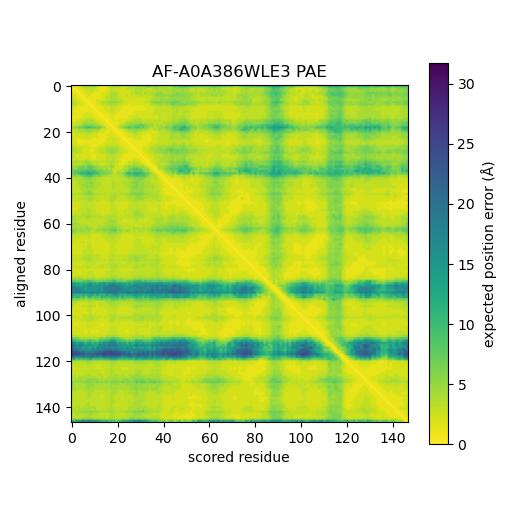 N 1
ATOM 692 C CA . SER A 1 92 ? 4.553 17.069 -10.987 1.00 68.81 92 SER A CA 1
ATOM 693 C C . SER A 1 92 ? 4.435 16.044 -9.851 1.00 68.81 92 SER A C 1
ATOM 695 O O . SER A 1 92 ? 5.274 15.908 -8.950 1.00 68.81 92 SER A O 1
ATOM 697 N N . SER A 1 93 ? 3.287 15.380 -9.826 1.00 77.38 93 SER A N 1
ATOM 698 C CA . SER A 1 93 ? 3.009 14.266 -8.937 1.00 77.38 93 SER A CA 1
ATOM 699 C C . SER A 1 93 ? 2.376 13.150 -9.748 1.00 77.38 93 SER A C 1
ATOM 701 O O . SER A 1 93 ? 1.674 13.378 -10.735 1.00 77.38 93 SER A O 1
ATOM 703 N N . ARG A 1 94 ? 2.648 11.919 -9.333 1.00 86.44 94 ARG A N 1
ATOM 704 C CA . ARG A 1 94 ? 1.945 10.735 -9.816 1.00 86.44 94 ARG A CA 1
ATOM 705 C C . ARG A 1 94 ? 1.243 10.084 -8.635 1.00 86.44 94 ARG A C 1
ATOM 707 O O . ARG A 1 94 ? 1.768 10.081 -7.522 1.00 86.44 94 ARG A O 1
ATOM 714 N N . THR A 1 95 ? 0.075 9.513 -8.889 1.00 90.19 95 THR A N 1
ATOM 715 C CA . THR A 1 95 ? -0.717 8.847 -7.856 1.00 90.19 95 THR A CA 1
ATOM 716 C C . THR A 1 95 ? -0.851 7.372 -8.194 1.00 90.19 95 THR A C 1
ATOM 718 O O . THR A 1 95 ? -1.266 7.013 -9.296 1.00 90.19 95 THR A O 1
ATOM 721 N N . ALA A 1 96 ? -0.507 6.510 -7.242 1.00 91.69 96 ALA A N 1
ATOM 722 C CA . ALA A 1 96 ? -0.810 5.088 -7.296 1.00 91.69 96 ALA A CA 1
ATOM 723 C C . ALA A 1 96 ? -1.955 4.791 -6.327 1.00 91.69 96 ALA A C 1
ATOM 725 O O . ALA A 1 96 ? -1.902 5.144 -5.152 1.00 91.69 96 ALA A O 1
ATOM 726 N N . ARG A 1 97 ? -3.008 4.135 -6.811 1.00 94.19 97 ARG A N 1
ATOM 727 C CA . ARG A 1 97 ? -4.125 3.725 -5.958 1.00 94.19 97 ARG A CA 1
ATOM 728 C C . ARG A 1 97 ? -3.787 2.414 -5.256 1.00 94.19 97 ARG A C 1
ATOM 730 O O . ARG A 1 97 ? -3.329 1.480 -5.913 1.00 94.19 97 ARG A O 1
ATOM 737 N N . ALA A 1 98 ? -4.015 2.354 -3.946 1.00 96.25 98 ALA A N 1
ATOM 738 C CA . ALA A 1 98 ? -3.918 1.112 -3.196 1.00 96.25 98 ALA A CA 1
ATOM 739 C C . ALA A 1 98 ? -5.212 0.298 -3.321 1.00 96.25 98 ALA A C 1
ATOM 741 O O . ALA A 1 98 ? -6.314 0.848 -3.383 1.00 96.25 98 ALA A O 1
ATOM 742 N N . THR A 1 99 ? -5.074 -1.021 -3.293 1.00 95.81 99 THR A N 1
ATOM 743 C CA . THR A 1 99 ? -6.189 -1.940 -3.075 1.00 95.81 99 THR A CA 1
ATOM 744 C C . THR A 1 99 ? -6.456 -2.019 -1.576 1.00 95.81 99 THR A C 1
ATOM 746 O O . THR A 1 99 ? -5.574 -2.445 -0.834 1.00 95.81 99 THR A O 1
ATOM 749 N N . VAL A 1 100 ? -7.652 -1.628 -1.129 1.00 95.31 100 VAL A N 1
ATOM 750 C CA . VAL A 1 100 ? -8.086 -1.697 0.279 1.00 95.31 100 VAL A CA 1
ATOM 751 C C . VAL A 1 100 ? -9.109 -2.821 0.437 1.00 95.31 100 VAL A C 1
ATOM 753 O O . VAL A 1 100 ? -10.078 -2.877 -0.321 1.00 95.31 100 VAL A O 1
ATOM 756 N N . ARG A 1 101 ? -8.900 -3.732 1.393 1.00 94.44 101 ARG A N 1
ATOM 757 C CA . ARG A 1 101 ? -9.822 -4.839 1.684 1.00 94.44 101 ARG A CA 1
ATOM 758 C C . ARG A 1 101 ? -9.658 -5.351 3.112 1.00 94.44 101 ARG A C 1
ATOM 760 O O . ARG A 1 101 ? -8.534 -5.457 3.587 1.00 94.44 101 ARG A O 1
ATOM 767 N N . ASP A 1 102 ? -10.771 -5.699 3.758 1.00 92.62 102 ASP A N 1
ATOM 768 C CA . ASP A 1 102 ? -10.864 -6.320 5.092 1.00 92.62 102 ASP A CA 1
ATOM 769 C C . ASP A 1 102 ? -9.933 -5.691 6.154 1.00 92.62 102 ASP A C 1
ATOM 771 O O . ASP A 1 102 ? -9.282 -6.404 6.911 1.00 92.62 102 ASP A O 1
ATOM 775 N N . GLY A 1 103 ? -9.840 -4.355 6.185 1.00 94.12 103 GLY A N 1
ATOM 776 C CA . GLY A 1 103 ? -8.999 -3.610 7.135 1.00 94.12 103 GLY A CA 1
ATOM 777 C C . GLY A 1 103 ? -7.534 -3.459 6.722 1.00 94.12 103 GLY A C 1
ATOM 778 O O . GLY A 1 103 ? -6.744 -2.904 7.466 1.00 94.12 103 GLY A O 1
ATOM 779 N N . TYR A 1 104 ? -7.132 -3.905 5.537 1.00 95.19 104 TYR A N 1
ATOM 780 C CA . TYR A 1 104 ? -5.750 -3.807 5.067 1.00 95.19 104 TYR A CA 1
ATOM 781 C C . TYR A 1 104 ? -5.683 -3.095 3.721 1.00 95.19 104 TYR A C 1
ATOM 783 O O . TYR A 1 104 ? -6.663 -3.048 2.976 1.00 95.19 104 TYR A O 1
ATOM 791 N N . PHE A 1 105 ? -4.507 -2.580 3.372 1.00 96.25 105 PHE A N 1
ATOM 792 C CA . PHE A 1 105 ? -4.234 -2.111 2.020 1.00 96.25 105 PHE A CA 1
ATOM 793 C C . PHE A 1 105 ? -2.931 -2.674 1.468 1.00 96.25 105 PHE A C 1
ATOM 795 O O . PHE A 1 105 ? -2.001 -2.987 2.211 1.00 96.25 105 PHE A O 1
ATOM 802 N N . GLY A 1 106 ? -2.874 -2.788 0.145 1.00 95.56 106 GLY A N 1
ATOM 803 C CA . GLY A 1 106 ? -1.683 -3.148 -0.609 1.00 95.56 106 GLY A CA 1
ATOM 804 C C . GLY A 1 106 ? -1.555 -2.271 -1.845 1.00 95.56 106 GLY A C 1
ATOM 805 O O . GLY A 1 106 ? -2.545 -1.984 -2.518 1.00 95.56 106 GLY A O 1
ATOM 806 N N . ALA A 1 107 ? -0.342 -1.829 -2.140 1.00 95.12 107 ALA A N 1
ATOM 807 C CA . ALA A 1 107 ? -0.034 -1.048 -3.325 1.00 95.12 107 ALA A CA 1
ATOM 808 C C . ALA A 1 107 ? 1.316 -1.471 -3.894 1.00 95.12 107 ALA A C 1
ATOM 810 O O . ALA A 1 107 ? 2.211 -1.920 -3.181 1.00 95.12 107 ALA A O 1
ATOM 811 N N . TRP A 1 108 ? 1.480 -1.262 -5.190 1.00 93.94 108 TRP A N 1
ATOM 812 C CA . TRP A 1 108 ? 2.777 -1.336 -5.841 1.00 93.94 108 TRP A CA 1
ATOM 813 C C . TRP A 1 108 ? 2.889 -0.233 -6.884 1.00 93.94 108 TRP A C 1
ATOM 815 O O . TRP A 1 108 ? 1.871 0.272 -7.363 1.00 93.94 108 TRP A O 1
ATOM 825 N N . TYR A 1 109 ? 4.105 0.163 -7.235 1.00 91.12 109 TYR A N 1
ATOM 826 C CA . TYR A 1 109 ? 4.362 1.118 -8.311 1.00 91.12 109 TYR A CA 1
ATOM 827 C C . TYR A 1 109 ? 5.817 1.005 -8.786 1.00 91.12 109 TYR A C 1
ATOM 829 O O . TYR A 1 109 ? 6.689 0.699 -7.972 1.00 91.12 109 TYR A O 1
ATOM 837 N N . PRO A 1 110 ? 6.114 1.255 -10.078 1.00 88.38 110 PRO A N 1
ATOM 838 C CA . PRO A 1 110 ? 7.497 1.387 -10.540 1.00 88.38 110 PRO A CA 1
ATOM 839 C C . PRO A 1 110 ? 8.174 2.476 -9.722 1.00 88.38 110 PRO A C 1
ATOM 841 O O . PRO A 1 110 ? 7.582 3.540 -9.574 1.00 88.38 110 PRO A O 1
ATOM 844 N N . GLU A 1 111 ? 9.349 2.238 -9.165 1.00 83.81 111 GLU A N 1
ATOM 845 C CA . GLU A 1 111 ? 10.037 3.229 -8.345 1.00 83.81 111 GLU A CA 1
ATOM 846 C C . GLU A 1 111 ? 10.625 4.344 -9.221 1.00 83.81 111 GLU A C 1
ATOM 848 O O . GLU A 1 111 ? 11.265 4.091 -10.244 1.00 83.81 111 GLU A O 1
ATOM 853 N N . GLY A 1 112 ? 10.397 5.597 -8.825 1.00 73.19 112 GLY A N 1
ATOM 854 C CA . GLY A 1 112 ? 11.055 6.746 -9.438 1.00 73.19 112 GLY A CA 1
ATOM 855 C C . GLY A 1 112 ? 12.502 6.883 -8.959 1.00 73.19 112 GLY A C 1
ATOM 856 O O . GLY A 1 112 ? 12.821 6.593 -7.811 1.00 73.19 112 GLY A O 1
ATOM 857 N N . LEU A 1 113 ? 13.386 7.397 -9.814 1.00 60.81 113 LEU A N 1
ATOM 858 C CA . LEU A 1 113 ? 14.811 7.605 -9.496 1.00 60.81 113 LEU A CA 1
ATOM 859 C C . LEU A 1 113 ? 15.050 8.397 -8.183 1.00 60.81 113 LEU A C 1
ATOM 861 O O . LEU A 1 113 ? 15.994 8.079 -7.465 1.00 60.81 113 LEU A O 1
ATOM 865 N N . ASP A 1 114 ? 14.171 9.342 -7.826 1.00 60.72 114 ASP A N 1
ATOM 866 C CA . ASP A 1 114 ? 14.297 10.179 -6.611 1.00 60.72 114 ASP A CA 1
ATOM 867 C C . ASP A 1 114 ? 13.553 9.602 -5.390 1.00 60.72 114 ASP A C 1
ATOM 869 O O . ASP A 1 114 ? 13.684 10.080 -4.259 1.00 60.72 114 ASP A O 1
ATOM 873 N N . GLU A 1 115 ? 12.765 8.550 -5.600 1.00 59.94 115 GLU A N 1
ATOM 874 C CA . GLU A 1 115 ? 12.037 7.868 -4.531 1.00 59.94 115 GLU A CA 1
ATOM 875 C C . GLU A 1 115 ? 12.942 6.882 -3.801 1.00 59.94 115 GLU A C 1
ATOM 877 O O . GLU A 1 115 ? 12.710 6.613 -2.626 1.00 59.94 115 GLU A O 1
ATOM 882 N N . SER A 1 116 ? 14.024 6.426 -4.438 1.00 55.41 116 SER A N 1
ATOM 883 C CA . SER A 1 116 ? 15.036 5.554 -3.832 1.00 55.41 116 SER A CA 1
ATOM 884 C C . SER A 1 116 ? 15.625 6.093 -2.515 1.00 55.41 116 SER A C 1
ATOM 886 O O . SER A 1 116 ? 16.148 5.304 -1.730 1.00 55.41 116 SER A O 1
ATOM 888 N N . SER A 1 117 ? 15.494 7.401 -2.225 1.00 52.31 117 SER A N 1
ATOM 889 C CA . SER A 1 117 ? 16.162 8.050 -1.090 1.00 52.31 117 SER A CA 1
ATOM 890 C C . SER A 1 117 ? 15.345 9.050 -0.247 1.00 52.31 117 SER A C 1
ATOM 892 O O . SER A 1 117 ? 15.969 9.746 0.557 1.00 52.31 117 SER A O 1
ATOM 894 N N . SER A 1 118 ? 14.020 9.233 -0.403 1.00 54.25 118 SER A N 1
ATOM 895 C CA . SER A 1 118 ? 13.394 10.465 0.136 1.00 54.25 118 SER A CA 1
ATOM 896 C C . SER A 1 118 ? 11.999 10.393 0.787 1.00 54.25 118 SER A C 1
ATOM 898 O O . SER A 1 118 ? 11.133 9.596 0.429 1.00 54.25 118 SER A O 1
ATOM 900 N N . ASN A 1 119 ? 11.792 11.342 1.722 1.00 61.97 119 ASN A N 1
ATOM 901 C CA . ASN A 1 119 ? 10.570 11.737 2.458 1.00 61.97 119 ASN A CA 1
ATOM 902 C C . ASN A 1 119 ? 9.430 12.268 1.554 1.00 61.97 119 ASN A C 1
ATOM 904 O O . ASN A 1 119 ? 8.625 13.096 1.973 1.00 61.97 119 ASN A O 1
ATOM 908 N N . THR A 1 120 ? 9.398 11.886 0.282 1.00 77.38 120 THR A N 1
ATOM 909 C CA . THR A 1 120 ? 8.528 12.488 -0.742 1.00 77.38 120 THR A CA 1
ATOM 910 C C . THR A 1 120 ? 7.262 11.686 -1.009 1.00 77.38 120 THR A C 1
ATOM 912 O O . THR A 1 120 ? 6.367 12.173 -1.697 1.00 77.38 120 THR A O 1
ATOM 915 N N . THR A 1 121 ? 7.179 10.467 -0.474 1.00 88.94 121 THR A N 1
ATOM 916 C CA . THR A 1 121 ? 5.991 9.624 -0.593 1.00 88.94 121 THR A CA 1
ATOM 917 C C . THR A 1 121 ? 4.999 9.978 0.507 1.00 88.94 121 THR A C 1
ATOM 919 O O . THR A 1 121 ? 5.313 9.858 1.694 1.00 88.94 121 THR A O 1
ATOM 922 N N . THR A 1 122 ? 3.796 10.388 0.117 1.00 92.06 122 THR A N 1
ATOM 923 C CA . THR A 1 122 ? 2.691 10.641 1.045 1.00 92.06 122 THR A CA 1
ATOM 924 C C . THR A 1 122 ? 1.492 9.763 0.718 1.00 92.06 122 THR A C 1
ATOM 926 O O . THR A 1 122 ? 1.348 9.262 -0.395 1.00 92.06 122 THR A O 1
ATOM 929 N N . LEU A 1 123 ? 0.636 9.545 1.709 1.00 95.00 123 LEU A N 1
ATOM 930 C CA . LEU A 1 123 ? -0.608 8.804 1.590 1.00 95.00 123 LEU A CA 1
ATOM 931 C C . LEU A 1 123 ? -1.763 9.771 1.822 1.00 95.00 123 LEU A C 1
ATOM 933 O O . LEU A 1 123 ? -1.836 10.383 2.886 1.00 95.00 123 LEU A O 1
ATOM 937 N N . THR A 1 124 ? -2.674 9.888 0.862 1.00 97.12 124 THR A N 1
ATOM 938 C CA . THR A 1 124 ? -3.995 10.471 1.111 1.00 97.12 124 THR A CA 1
ATOM 939 C C . THR A 1 124 ? -4.934 9.350 1.524 1.00 97.12 124 THR A C 1
ATOM 941 O O . THR A 1 124 ? -5.205 8.436 0.745 1.00 97.12 124 THR A O 1
ATOM 944 N N . VAL A 1 125 ? -5.433 9.419 2.753 1.00 96.81 125 VAL A N 1
ATOM 945 C CA . VAL A 1 125 ? -6.366 8.442 3.318 1.00 96.81 125 VAL A CA 1
ATOM 946 C C . VAL A 1 125 ? -7.726 9.099 3.445 1.00 96.81 125 VAL A C 1
ATOM 948 O O . VAL A 1 125 ? -7.834 10.153 4.071 1.00 96.81 125 VAL A O 1
ATOM 951 N N . ARG A 1 126 ? -8.754 8.500 2.840 1.00 97.50 126 ARG A N 1
ATOM 952 C CA . ARG A 1 126 ? -10.132 9.005 2.915 1.00 97.50 126 ARG A CA 1
ATOM 953 C C . ARG A 1 126 ? -10.958 8.162 3.869 1.00 97.50 126 ARG A C 1
ATOM 955 O O . ARG A 1 126 ? -10.903 6.931 3.810 1.00 97.50 126 ARG A O 1
ATOM 962 N N . LEU A 1 127 ? -11.741 8.833 4.703 1.00 96.50 127 LEU A N 1
ATOM 963 C CA . LEU A 1 127 ? -12.643 8.210 5.662 1.00 96.50 127 LEU A CA 1
ATOM 964 C C . LEU A 1 127 ? -14.077 8.143 5.116 1.00 96.50 127 LEU A C 1
ATOM 966 O O . LEU A 1 127 ? -14.422 8.787 4.124 1.00 96.50 127 LEU A O 1
ATOM 970 N N . ALA A 1 128 ? -14.914 7.324 5.750 1.00 96.75 128 ALA A N 1
ATOM 971 C CA . ALA A 1 128 ? -16.307 7.103 5.365 1.00 96.75 128 ALA A CA 1
ATOM 972 C C . ALA A 1 128 ? -17.189 8.356 5.517 1.00 96.75 128 ALA A C 1
ATOM 974 O O . ALA A 1 128 ? -18.201 8.474 4.831 1.00 96.75 128 ALA A O 1
ATOM 975 N N . ASP A 1 129 ? -16.791 9.301 6.371 1.00 94.12 129 ASP A N 1
ATOM 976 C CA . ASP A 1 129 ? -17.440 10.608 6.530 1.00 94.12 129 ASP A CA 1
ATOM 977 C C . ASP A 1 129 ? -17.084 11.609 5.409 1.00 94.12 129 ASP A C 1
ATOM 979 O O . ASP A 1 129 ? -17.584 12.733 5.387 1.00 94.12 129 ASP A O 1
ATOM 983 N N . GLY A 1 130 ? -16.230 11.203 4.463 1.00 95.31 130 GLY A N 1
ATOM 984 C CA . GLY A 1 130 ? -15.765 12.019 3.345 1.00 95.31 130 GLY A CA 1
ATOM 985 C C . GLY A 1 130 ? -14.533 12.873 3.653 1.00 95.31 130 GLY A C 1
ATOM 986 O O . GLY A 1 130 ? -13.988 13.488 2.732 1.00 95.31 130 GLY A O 1
ATOM 987 N N . SER A 1 131 ? -14.061 12.899 4.902 1.00 96.12 131 SER A N 1
ATOM 988 C CA . SER A 1 131 ? -12.820 13.578 5.265 1.00 96.12 131 SER A CA 1
ATOM 989 C C . SER A 1 131 ? -11.598 12.871 4.670 1.00 96.12 131 SER A C 1
ATOM 991 O O . SER A 1 131 ? -11.636 11.696 4.285 1.00 96.12 131 SER A O 1
ATOM 993 N N . ALA A 1 132 ? -10.494 13.610 4.555 1.00 96.38 132 ALA A N 1
ATOM 994 C CA . ALA A 1 132 ? -9.234 13.085 4.057 1.00 96.38 132 ALA A CA 1
ATOM 995 C C . ALA A 1 132 ? -8.060 13.607 4.885 1.00 96.38 132 ALA A C 1
ATOM 997 O O . ALA A 1 132 ? -8.028 14.776 5.271 1.00 96.38 132 ALA A O 1
ATOM 998 N N . VAL A 1 133 ? -7.072 12.745 5.110 1.00 94.88 133 VAL A N 1
ATOM 999 C CA . VAL A 1 133 ? -5.825 13.081 5.801 1.00 94.88 133 VAL A CA 1
ATOM 1000 C C . VAL A 1 133 ? -4.635 12.769 4.903 1.00 94.88 133 VAL A C 1
ATOM 1002 O O . VAL A 1 133 ? -4.635 11.764 4.195 1.00 94.88 133 VAL A O 1
ATOM 1005 N N . ASN A 1 134 ? -3.620 13.630 4.930 1.00 94.69 134 ASN A N 1
ATOM 1006 C CA . ASN A 1 134 ? -2.363 13.416 4.216 1.00 94.69 134 ASN A CA 1
ATOM 1007 C C . ASN A 1 134 ? -1.280 13.018 5.212 1.00 94.69 134 ASN A C 1
ATOM 1009 O O . ASN A 1 134 ? -1.058 13.731 6.187 1.00 94.69 134 ASN A O 1
ATOM 1013 N N . LEU A 1 135 ? -0.621 11.892 4.959 1.00 94.31 135 LEU A N 1
ATOM 1014 C CA . LEU A 1 135 ? 0.324 11.266 5.880 1.00 94.31 135 LEU A CA 1
AT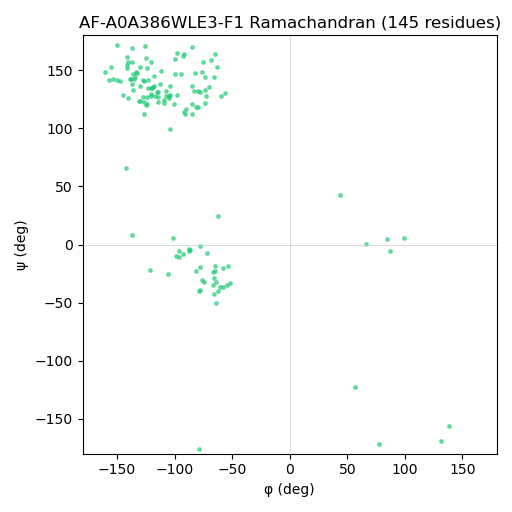OM 1015 C C . LEU A 1 135 ? 1.660 11.025 5.184 1.00 94.31 135 LEU A C 1
ATOM 1017 O O . LEU A 1 135 ? 1.689 10.637 4.019 1.00 94.31 135 LEU A O 1
ATOM 1021 N N . SER A 1 136 ? 2.771 11.230 5.884 1.00 92.25 136 SER A N 1
ATOM 1022 C CA . SER A 1 136 ? 4.090 10.843 5.382 1.00 92.25 136 SER A CA 1
ATOM 1023 C C . SER A 1 136 ? 4.238 9.324 5.442 1.00 92.25 136 SER A C 1
ATOM 1025 O O . SER A 1 136 ? 4.038 8.726 6.499 1.00 92.25 136 SER A O 1
ATOM 1027 N N . ALA A 1 137 ? 4.624 8.685 4.331 1.00 91.94 137 ALA A N 1
ATOM 1028 C CA . ALA A 1 137 ? 4.904 7.247 4.332 1.00 91.94 137 ALA A CA 1
ATOM 1029 C C . ALA A 1 137 ? 6.039 6.905 5.302 1.00 91.94 137 ALA A C 1
ATOM 1031 O O . ALA A 1 137 ? 5.981 5.895 5.990 1.00 91.94 137 ALA A O 1
ATOM 1032 N N . ARG A 1 138 ? 7.049 7.776 5.405 1.00 91.12 138 ARG A N 1
ATOM 1033 C CA . ARG A 1 138 ? 8.159 7.579 6.335 1.00 91.12 138 ARG A CA 1
ATOM 1034 C C . ARG A 1 138 ? 7.700 7.601 7.786 1.00 91.12 138 ARG A C 1
ATOM 1036 O O . ARG A 1 138 ? 8.041 6.691 8.527 1.00 91.12 138 ARG A O 1
ATOM 1043 N N . GLU A 1 139 ? 6.937 8.619 8.172 1.00 92.31 139 GLU A N 1
ATOM 1044 C CA . GLU A 1 139 ? 6.456 8.733 9.554 1.00 92.31 139 GLU A CA 1
ATOM 1045 C C . GLU A 1 139 ? 5.557 7.547 9.900 1.00 92.31 139 GLU A C 1
ATOM 1047 O O . GLU A 1 139 ? 5.713 6.973 10.969 1.00 92.31 139 GLU A O 1
ATOM 1052 N N . LEU A 1 140 ? 4.696 7.121 8.965 1.00 92.81 140 LEU A N 1
ATOM 1053 C CA . LEU A 1 140 ? 3.857 5.931 9.130 1.00 92.81 140 LEU A CA 1
ATOM 1054 C C . LEU A 1 140 ? 4.647 4.623 9.242 1.00 92.81 140 LEU A C 1
ATOM 1056 O O . LEU A 1 140 ? 4.178 3.689 9.889 1.00 92.81 140 LEU A O 1
ATOM 1060 N N . TYR A 1 141 ? 5.798 4.533 8.573 1.00 90.38 141 TYR A N 1
ATOM 1061 C CA . TYR A 1 141 ? 6.675 3.365 8.640 1.00 90.38 141 TYR A CA 1
ATOM 1062 C C . TYR A 1 141 ? 7.464 3.313 9.954 1.00 90.38 141 TYR A C 1
ATOM 1064 O O . TYR A 1 141 ? 7.794 2.235 10.440 1.00 90.38 141 TYR A O 1
ATOM 1072 N N . GLU A 1 142 ? 7.767 4.476 10.532 1.00 90.94 142 GLU A N 1
ATOM 1073 C CA . GLU A 1 142 ? 8.419 4.591 11.839 1.00 90.94 142 GLU A CA 1
ATOM 1074 C C . GLU A 1 142 ? 7.422 4.358 12.986 1.00 90.94 142 GLU A C 1
ATOM 1076 O O . GLU A 1 142 ? 7.762 3.710 13.977 1.00 90.94 142 GLU A O 1
ATOM 1081 N N . GLN A 1 143 ? 6.189 4.856 12.854 1.00 93.44 143 GLN A N 1
ATOM 1082 C CA . GLN A 1 143 ? 5.135 4.706 13.854 1.00 93.44 143 GLN A CA 1
ATOM 1083 C C . GLN A 1 143 ? 3.729 4.768 13.233 1.00 93.44 143 GLN A C 1
ATOM 1085 O O . GLN A 1 143 ? 3.470 5.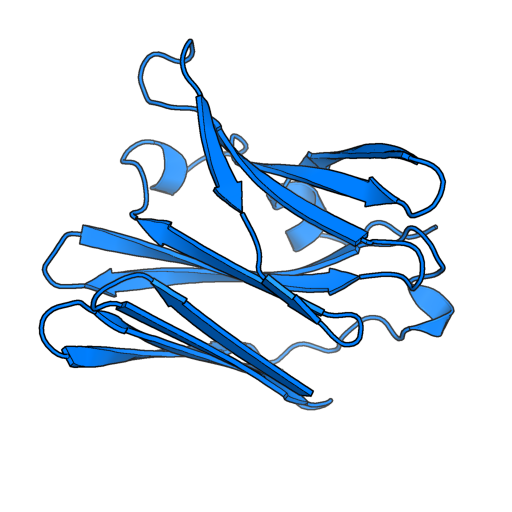593 12.356 1.00 93.44 143 GLN A O 1
ATOM 1090 N N . PRO A 1 144 ? 2.770 3.959 13.716 1.00 94.44 144 PRO A N 1
ATOM 1091 C CA . PRO A 1 144 ? 1.396 4.039 13.243 1.00 94.44 144 PRO A CA 1
ATOM 1092 C C . PRO A 1 144 ? 0.764 5.382 13.629 1.00 94.44 144 PRO A C 1
ATOM 1094 O O . PRO A 1 144 ? 0.973 5.898 14.730 1.00 94.44 144 PRO A O 1
ATOM 1097 N N . LYS A 1 145 ? -0.085 5.915 12.749 1.00 96.31 145 LYS A N 1
ATOM 1098 C CA . LYS A 1 145 ? -1.042 6.954 13.125 1.00 96.31 145 LYS A CA 1
ATOM 1099 C C . LYS A 1 145 ? -2.224 6.272 13.807 1.00 96.31 145 LYS A C 1
ATOM 1101 O O . LYS A 1 145 ? -2.924 5.489 13.170 1.00 96.31 145 LYS A O 1
ATOM 1106 N N . LEU A 1 146 ? -2.465 6.606 15.065 1.00 95.50 146 LEU A N 1
ATOM 1107 C CA . LEU A 1 146 ? -3.652 6.166 15.796 1.00 95.50 146 LEU A CA 1
ATOM 1108 C C . LEU A 1 146 ? -4.775 7.209 15.666 1.00 95.50 146 LEU A C 1
ATOM 1110 O O . LEU A 1 146 ? -4.516 8.350 15.267 1.00 95.50 146 LEU A O 1
ATOM 1114 N N . ASP A 1 147 ? -6.001 6.781 15.951 1.00 85.38 147 ASP A N 1
ATOM 1115 C CA . ASP A 1 147 ? -7.208 7.617 16.029 1.00 85.38 147 ASP A CA 1
ATOM 1116 C C . ASP A 1 147 ? -7.444 8.131 17.458 1.00 85.38 147 ASP A C 1
ATOM 1118 O O . ASP A 1 147 ? -7.354 7.303 18.397 1.00 85.38 147 ASP A O 1
#

Organism: NCBI:txid479978

Solvent-accessible surface area (backbone atoms only — not comparable to full-atom values): 8150 Å² total; per-residue (Å²): 93,76,50,73,52,74,60,90,67,29,38,40,36,40,40,45,53,86,79,18,37,41,38,40,39,30,41,75,90,61,57,75,48,72,52,73,46,82,49,82,74,79,50,70,79,70,25,27,46,75,8,41,32,38,78,40,81,48,76,44,84,53,97,91,44,44,33,34,37,38,33,31,43,40,13,83,35,56,70,44,45,35,39,37,36,62,40,92,81,74,77,53,72,48,78,44,72,37,53,68,56,98,48,29,37,40,36,64,46,76,54,51,89,68,58,82,77,50,92,54,40,31,34,43,37,30,35,73,88,71,49,74,49,81,41,51,48,59,57,24,55,77,42,62,44,64,94